Protein AF-A0A6L5YR09-F1 (afdb_monomer_lite)

Sequence (144 aa):
MRKEDLSAGAVIAEAVGMILGIAYMVLQVYYGIRFHVSPVTWIMNVLVAVLVYTGLTILTHYPEKIHALPPEKCSGKVRMYSIRMVRVIKLLFISSLLIPCISDAFGHQMKGGYSLIAIGIMIVAAVYYEYHILHILRSNNQKK

Radius of gyration: 17.99 Å; chains: 1; bounding box: 42×26×52 Å

pLDDT: mean 82.57, std 10.25, range [41.81, 95.38]

Structure (mmCIF, N/CA/C/O backbone):
data_AF-A0A6L5YR09-F1
#
_entry.id   AF-A0A6L5YR09-F1
#
loop_
_atom_site.group_PDB
_atom_site.id
_atom_site.type_symbol
_atom_site.label_atom_id
_atom_site.label_alt_id
_atom_site.label_comp_id
_atom_site.label_asym_id
_atom_site.label_entity_id
_atom_site.label_seq_id
_atom_site.pdbx_PDB_ins_code
_atom_site.Cartn_x
_atom_site.Cartn_y
_atom_site.Cartn_z
_atom_site.occupancy
_atom_site.B_iso_or_equiv
_atom_site.auth_seq_id
_atom_site.auth_comp_id
_atom_site.auth_asym_id
_atom_site.auth_atom_id
_atom_site.pdbx_PDB_model_num
ATOM 1 N N . MET A 1 1 ? 5.499 -5.251 19.886 1.00 47.94 1 MET A N 1
ATOM 2 C CA . MET A 1 1 ? 4.173 -5.895 19.717 1.00 47.94 1 MET A CA 1
ATOM 3 C C . MET A 1 1 ? 3.852 -6.701 20.970 1.00 47.94 1 MET A C 1
ATOM 5 O O . MET A 1 1 ? 4.753 -7.364 21.472 1.00 47.94 1 MET A O 1
ATOM 9 N N . ARG A 1 2 ? 2.625 -6.626 21.511 1.00 41.81 2 ARG A N 1
ATOM 10 C CA . ARG A 1 2 ? 2.210 -7.476 22.645 1.00 41.81 2 ARG A CA 1
ATOM 11 C C . ARG A 1 2 ? 2.070 -8.917 22.148 1.00 41.81 2 ARG A C 1
ATO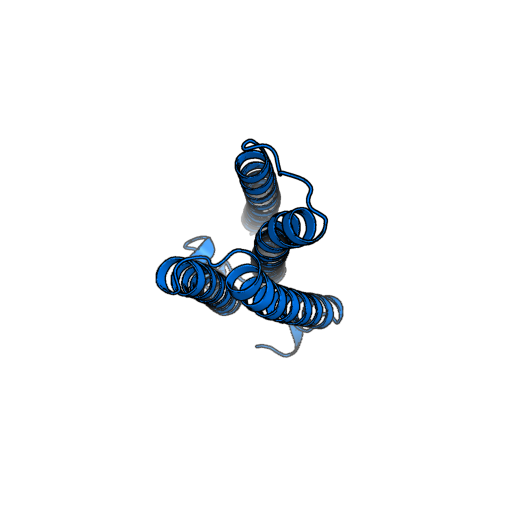M 13 O O . ARG A 1 2 ? 1.614 -9.137 21.030 1.00 41.81 2 ARG A O 1
ATOM 20 N N . LYS A 1 3 ? 2.466 -9.894 22.972 1.00 47.53 3 LYS A N 1
ATOM 21 C CA . LYS A 1 3 ? 2.495 -11.329 22.618 1.00 47.53 3 LYS A CA 1
ATOM 22 C C . LYS A 1 3 ? 1.125 -11.895 22.191 1.00 47.53 3 LYS A C 1
ATOM 24 O O . LYS A 1 3 ? 1.076 -12.927 21.540 1.00 47.53 3 LYS A O 1
ATOM 29 N N . GLU A 1 4 ? 0.037 -11.192 22.500 1.00 51.47 4 GLU A N 1
ATOM 30 C CA . GLU A 1 4 ? -1.353 -11.563 22.196 1.00 51.47 4 GLU A CA 1
ATOM 31 C C . GLU A 1 4 ? -1.786 -11.246 20.746 1.00 51.47 4 GLU A C 1
ATOM 33 O O . GLU A 1 4 ? -2.811 -11.747 20.293 1.00 51.47 4 GLU A O 1
ATOM 38 N N . ASP A 1 5 ? -1.009 -10.451 19.996 1.00 51.41 5 ASP A N 1
ATOM 39 C CA . ASP A 1 5 ? -1.351 -10.023 18.624 1.00 51.41 5 ASP A CA 1
ATOM 40 C C . ASP A 1 5 ? -0.769 -10.939 17.524 1.00 51.41 5 ASP A C 1
ATOM 42 O O . ASP A 1 5 ? -1.040 -10.757 16.332 1.00 51.41 5 ASP A O 1
ATOM 46 N N . LEU A 1 6 ? 0.050 -11.924 17.908 1.00 55.81 6 LEU A N 1
ATOM 47 C CA . LEU A 1 6 ? 0.726 -12.872 17.017 1.00 55.81 6 LEU A CA 1
ATOM 48 C C . LEU A 1 6 ? -0.208 -14.029 16.643 1.00 55.81 6 LEU A C 1
ATOM 50 O O . LEU A 1 6 ? 0.025 -15.191 16.956 1.00 55.81 6 LEU A O 1
ATOM 54 N N . SER A 1 7 ? -1.286 -13.714 15.930 1.00 65.88 7 SER A N 1
ATOM 55 C CA . SER A 1 7 ? -1.980 -14.740 15.151 1.00 65.88 7 SER A CA 1
ATOM 56 C C . SER A 1 7 ? -1.015 -15.244 14.071 1.00 65.88 7 SER A C 1
ATOM 58 O O . SER A 1 7 ? -0.419 -14.426 13.378 1.00 65.88 7 SER A O 1
ATOM 60 N N . ALA A 1 8 ? -0.844 -16.557 13.887 1.00 68.69 8 ALA A N 1
ATOM 61 C CA . ALA A 1 8 ? 0.057 -17.111 12.863 1.00 68.69 8 ALA A CA 1
ATOM 62 C C . ALA A 1 8 ? -0.197 -16.514 11.461 1.00 68.69 8 ALA A C 1
ATOM 64 O O . ALA A 1 8 ? 0.740 -16.206 10.727 1.00 68.69 8 ALA A O 1
ATOM 65 N N . GLY A 1 9 ? -1.462 -16.223 11.134 1.00 71.44 9 GLY A N 1
ATOM 66 C CA . GLY A 1 9 ? -1.834 -15.543 9.890 1.00 71.44 9 GLY A CA 1
ATOM 67 C C . GLY A 1 9 ? -1.260 -14.127 9.750 1.00 71.44 9 GLY A C 1
ATOM 68 O O . GLY A 1 9 ? -1.041 -13.663 8.638 1.00 71.44 9 GLY A O 1
ATOM 69 N N . ALA A 1 10 ? -0.970 -13.443 10.859 1.00 73.19 10 ALA A N 1
ATOM 70 C CA . ALA A 1 10 ? -0.335 -12.132 10.856 1.00 73.19 10 ALA A CA 1
ATOM 71 C C . ALA A 1 10 ? 1.118 -12.192 10.382 1.00 73.19 10 ALA A C 1
ATOM 73 O O . ALA A 1 10 ? 1.530 -11.375 9.562 1.00 73.19 10 ALA A O 1
ATOM 74 N N . VAL A 1 11 ? 1.865 -13.176 10.880 1.00 79.50 11 VAL A N 1
ATOM 75 C CA . VAL A 1 11 ? 3.259 -13.410 10.491 1.00 79.50 11 VAL A CA 1
ATOM 76 C C . VAL A 1 11 ? 3.326 -13.860 9.037 1.00 79.50 11 VAL A C 1
ATOM 78 O O . VAL A 1 11 ? 4.120 -13.324 8.271 1.00 79.50 11 VAL A O 1
ATOM 81 N N . ILE A 1 12 ? 2.442 -14.780 8.636 1.00 83.31 12 ILE A N 1
ATOM 82 C CA . ILE A 1 12 ? 2.367 -15.270 7.254 1.00 83.31 12 ILE A CA 1
ATOM 83 C C . ILE A 1 12 ? 2.081 -14.118 6.289 1.00 83.31 12 ILE A C 1
ATOM 85 O O . ILE A 1 12 ? 2.776 -13.973 5.292 1.00 83.31 12 ILE A O 1
ATOM 89 N N . ALA A 1 13 ? 1.101 -13.266 6.586 1.00 81.75 13 ALA A N 1
ATOM 90 C CA . ALA A 1 13 ? 0.747 -12.166 5.697 1.00 81.75 13 ALA A CA 1
ATOM 91 C C . ALA A 1 13 ? 1.855 -11.095 5.591 1.00 81.75 13 ALA A C 1
ATOM 93 O O . ALA A 1 13 ? 2.065 -10.564 4.503 1.00 81.75 13 ALA A O 1
ATOM 94 N N . GLU A 1 14 ? 2.614 -10.812 6.659 1.00 84.19 14 GLU A N 1
ATOM 95 C CA . GLU A 1 14 ? 3.819 -9.967 6.546 1.00 84.19 14 GLU A CA 1
ATOM 96 C C . GLU A 1 14 ? 4.923 -10.650 5.728 1.00 84.19 14 GLU A C 1
ATOM 98 O O . GLU A 1 14 ? 5.547 -10.001 4.892 1.00 84.19 14 GLU A O 1
ATOM 103 N N . ALA A 1 15 ? 5.147 -11.953 5.922 1.00 87.31 15 ALA A N 1
ATOM 104 C CA . ALA A 1 15 ? 6.138 -12.707 5.157 1.00 87.31 15 ALA A CA 1
ATOM 105 C C . ALA A 1 15 ? 5.803 -12.718 3.658 1.00 87.31 15 ALA A C 1
ATOM 107 O O . ALA A 1 15 ? 6.665 -12.429 2.832 1.00 87.31 15 ALA A O 1
ATOM 108 N N . VAL A 1 16 ? 4.536 -12.961 3.310 1.00 89.38 16 VAL A N 1
ATOM 109 C CA . VAL A 1 16 ? 4.039 -12.860 1.931 1.00 89.38 16 VAL A CA 1
ATOM 110 C C . VAL A 1 16 ? 4.248 -11.444 1.396 1.00 89.38 16 VAL A C 1
ATOM 112 O O . VAL A 1 16 ? 4.784 -11.286 0.304 1.00 89.38 16 VAL A O 1
ATOM 115 N N . GLY A 1 17 ? 3.904 -10.410 2.171 1.00 86.94 17 GLY A N 1
ATOM 116 C CA . GLY A 1 17 ? 4.139 -9.016 1.788 1.00 86.94 17 GLY A CA 1
ATOM 117 C C . GLY A 1 17 ? 5.612 -8.710 1.497 1.00 86.94 17 GLY A C 1
ATOM 118 O O . GLY A 1 17 ? 5.914 -8.062 0.498 1.00 86.94 17 GLY A O 1
ATOM 119 N N . MET A 1 18 ? 6.538 -9.226 2.309 1.00 88.88 18 MET A N 1
ATOM 120 C CA . MET A 1 18 ? 7.978 -9.071 2.075 1.00 88.88 18 MET A CA 1
ATOM 121 C C . MET A 1 18 ? 8.442 -9.788 0.806 1.00 88.88 18 MET A C 1
ATOM 123 O O . MET A 1 18 ? 9.163 -9.194 0.009 1.00 88.88 18 MET A O 1
ATOM 127 N N . ILE A 1 19 ? 8.006 -11.032 0.586 1.00 92.25 19 ILE A N 1
ATOM 128 C CA . ILE A 1 19 ? 8.355 -11.800 -0.620 1.00 92.25 19 ILE A CA 1
ATOM 129 C C . ILE A 1 19 ? 7.862 -11.072 -1.875 1.00 92.25 19 ILE A C 1
ATOM 131 O O . ILE A 1 19 ? 8.620 -10.898 -2.828 1.00 92.25 19 ILE A O 1
ATOM 135 N N . LEU A 1 20 ? 6.618 -10.588 -1.858 1.00 91.19 20 LEU A N 1
ATOM 136 C CA . LEU A 1 20 ? 6.048 -9.809 -2.956 1.00 91.19 20 LEU A CA 1
ATOM 137 C C . LEU A 1 20 ? 6.803 -8.484 -3.168 1.00 91.19 20 LEU A C 1
ATOM 139 O O . LEU A 1 20 ? 7.064 -8.099 -4.305 1.00 91.19 20 LEU A O 1
ATOM 143 N N . GLY A 1 21 ? 7.210 -7.805 -2.092 1.00 88.94 21 GLY A N 1
ATOM 144 C CA . GLY A 1 21 ? 8.021 -6.588 -2.173 1.00 88.94 21 GLY A CA 1
ATOM 145 C C . GLY A 1 21 ? 9.394 -6.825 -2.812 1.00 88.94 21 GLY A C 1
ATOM 146 O O . GLY A 1 21 ? 9.820 -6.048 -3.664 1.00 88.94 21 GLY A O 1
ATOM 147 N N . ILE A 1 22 ? 10.064 -7.928 -2.464 1.00 91.00 22 ILE A N 1
ATOM 148 C CA . ILE A 1 22 ? 11.334 -8.329 -3.090 1.00 91.00 22 ILE A CA 1
ATOM 149 C C . ILE A 1 22 ? 11.121 -8.657 -4.570 1.00 91.00 22 ILE A C 1
ATOM 151 O O . ILE A 1 22 ? 11.883 -8.191 -5.415 1.00 91.00 22 ILE A O 1
ATOM 155 N N . ALA A 1 23 ? 10.066 -9.408 -4.899 1.00 91.31 23 ALA A N 1
ATOM 156 C CA . ALA A 1 23 ? 9.725 -9.711 -6.285 1.00 91.31 23 ALA A CA 1
ATOM 157 C C . ALA A 1 23 ? 9.516 -8.427 -7.105 1.00 91.31 23 ALA A C 1
ATOM 159 O O . ALA A 1 23 ? 10.042 -8.318 -8.210 1.00 91.31 23 ALA A O 1
ATOM 160 N N . TYR A 1 24 ? 8.831 -7.425 -6.542 1.00 90.50 24 TYR A N 1
ATOM 161 C CA . TYR A 1 24 ? 8.637 -6.125 -7.187 1.00 90.50 24 TYR A CA 1
ATOM 162 C C . TYR A 1 24 ? 9.965 -5.409 -7.437 1.00 90.50 24 TYR A C 1
ATOM 164 O O . TYR A 1 24 ? 10.193 -4.921 -8.540 1.00 90.50 24 TYR A O 1
ATOM 172 N N . MET A 1 25 ? 10.868 -5.396 -6.452 1.00 88.12 25 MET A N 1
ATOM 173 C CA . MET A 1 25 ? 12.197 -4.788 -6.589 1.00 88.12 25 MET A CA 1
ATOM 174 C C . MET A 1 25 ? 12.995 -5.415 -7.738 1.00 88.12 25 MET A C 1
ATOM 176 O O . MET A 1 25 ? 13.537 -4.695 -8.575 1.00 88.12 25 MET A O 1
ATOM 180 N N . VAL A 1 26 ? 13.029 -6.749 -7.814 1.00 89.44 26 VAL A N 1
ATOM 181 C CA . VAL A 1 26 ? 13.725 -7.476 -8.890 1.00 89.44 26 VAL A CA 1
ATOM 182 C C . VAL A 1 26 ? 13.114 -7.152 -10.253 1.00 89.44 26 VAL A C 1
ATOM 184 O O . VAL A 1 26 ? 13.839 -6.879 -11.210 1.00 89.44 26 VAL A O 1
ATOM 187 N N . LEU A 1 27 ? 11.784 -7.128 -10.342 1.00 87.56 27 LEU A N 1
ATOM 188 C CA . LEU A 1 27 ? 11.080 -6.861 -11.594 1.00 87.56 27 LEU A CA 1
ATOM 189 C C . LEU A 1 27 ? 11.247 -5.409 -12.059 1.00 87.56 27 LEU A C 1
ATOM 191 O O . LEU A 1 27 ? 11.383 -5.161 -13.252 1.00 87.56 27 LEU A O 1
ATOM 195 N N . GLN A 1 28 ? 11.315 -4.458 -11.126 1.00 84.94 28 GLN A N 1
ATOM 196 C CA . GLN A 1 28 ? 11.629 -3.058 -11.411 1.00 84.94 28 GLN A CA 1
ATOM 197 C C . GLN A 1 28 ? 13.042 -2.895 -11.988 1.00 84.94 28 GLN A C 1
ATOM 199 O O . GLN A 1 28 ? 13.221 -2.154 -12.953 1.00 84.94 28 GLN A O 1
ATOM 204 N N . VAL A 1 29 ? 14.033 -3.619 -11.452 1.00 85.19 29 VAL A N 1
ATOM 205 C CA . VAL A 1 29 ? 15.395 -3.634 -12.018 1.00 85.19 29 VAL A CA 1
ATOM 206 C C . VAL A 1 29 ? 15.390 -4.232 -13.428 1.00 85.19 29 VAL A C 1
ATOM 208 O O . VAL A 1 29 ? 15.960 -3.643 -14.346 1.00 85.19 29 VAL A O 1
ATOM 211 N N . TYR A 1 30 ? 14.702 -5.361 -13.626 1.00 85.94 30 TYR A N 1
ATOM 212 C CA . TYR A 1 30 ? 14.552 -5.981 -14.946 1.00 85.94 30 TYR A CA 1
ATOM 213 C C . TYR A 1 30 ? 13.909 -5.024 -15.960 1.00 85.94 30 TYR A C 1
ATOM 215 O O . TYR A 1 30 ? 14.427 -4.856 -17.063 1.00 85.94 30 TYR A O 1
ATOM 223 N N . TYR A 1 31 ? 12.818 -4.360 -15.574 1.00 80.94 31 TYR A N 1
ATOM 224 C CA . TYR A 1 31 ? 12.103 -3.406 -16.416 1.00 80.94 31 TYR A CA 1
ATOM 225 C C . TYR A 1 31 ? 12.988 -2.213 -16.802 1.00 80.94 31 TYR A C 1
ATOM 227 O O . TYR A 1 31 ? 13.062 -1.854 -17.979 1.00 80.94 31 TYR A O 1
ATOM 235 N N . GLY A 1 32 ? 13.723 -1.654 -15.834 1.00 81.31 32 GLY A N 1
ATOM 236 C CA . GLY A 1 32 ? 14.672 -0.566 -16.070 1.00 81.31 32 GLY A CA 1
ATOM 237 C C . GLY A 1 32 ? 15.722 -0.912 -17.128 1.00 81.31 32 GLY A C 1
ATOM 238 O O . GLY A 1 32 ? 15.960 -0.120 -18.039 1.00 81.31 32 GLY A O 1
ATOM 239 N N . ILE A 1 33 ? 16.290 -2.122 -17.055 1.00 84.00 33 ILE A N 1
ATOM 240 C CA . ILE A 1 33 ? 17.301 -2.603 -18.009 1.00 84.00 33 ILE A CA 1
ATOM 241 C C . ILE A 1 33 ? 16.674 -2.915 -19.377 1.00 84.00 33 ILE A C 1
ATOM 243 O O . ILE A 1 33 ? 17.191 -2.481 -20.403 1.00 84.00 33 ILE A O 1
ATOM 247 N N . ARG A 1 34 ? 15.559 -3.658 -19.415 1.00 82.94 34 ARG A N 1
ATOM 248 C CA . ARG A 1 34 ? 14.963 -4.186 -20.656 1.00 82.94 34 ARG A CA 1
ATOM 249 C C . ARG A 1 34 ? 14.350 -3.111 -21.553 1.00 82.94 34 ARG A C 1
ATOM 251 O O . ARG A 1 34 ? 14.366 -3.276 -22.777 1.00 82.94 34 ARG A O 1
ATOM 258 N N . PHE A 1 35 ? 13.783 -2.067 -20.952 1.00 80.69 35 PHE A N 1
ATOM 259 C CA . PHE A 1 35 ? 13.067 -0.996 -21.649 1.00 80.69 35 PHE A CA 1
ATOM 260 C C . PHE A 1 35 ? 13.827 0.338 -21.651 1.00 80.69 35 PHE A C 1
ATOM 262 O O . PHE A 1 35 ? 13.274 1.339 -22.098 1.00 80.69 35 PHE A O 1
ATOM 269 N N . HIS A 1 36 ? 15.082 0.365 -21.176 1.00 79.50 36 HIS A N 1
ATOM 270 C CA . HIS A 1 36 ? 15.920 1.573 -21.102 1.00 79.50 36 HIS A CA 1
ATOM 271 C C . HIS A 1 36 ? 15.209 2.767 -20.442 1.00 79.50 36 HIS A C 1
ATOM 273 O O . HIS A 1 36 ? 15.316 3.914 -20.879 1.00 79.50 36 HIS A O 1
ATOM 279 N N . VAL A 1 37 ? 14.447 2.487 -19.387 1.00 79.75 37 VAL A N 1
ATOM 280 C CA . VAL A 1 37 ? 13.679 3.502 -18.662 1.00 79.75 37 VAL A CA 1
ATOM 281 C C . VAL A 1 37 ? 14.651 4.421 -17.931 1.00 79.75 37 VAL A C 1
ATOM 283 O O . VAL A 1 37 ? 15.666 3.970 -17.401 1.00 79.75 37 VAL A O 1
ATOM 286 N N . SER A 1 38 ? 14.333 5.718 -17.882 1.00 83.12 38 SER A N 1
ATOM 287 C CA . SER A 1 38 ? 15.148 6.691 -17.153 1.00 83.12 38 SER A CA 1
ATOM 288 C C . SER A 1 38 ? 15.394 6.218 -15.711 1.00 83.12 38 SER A C 1
ATOM 290 O O . SER A 1 38 ? 14.423 5.898 -15.011 1.00 83.12 38 SER A O 1
ATOM 292 N N . PRO A 1 39 ? 16.653 6.223 -15.226 1.00 79.44 39 PRO A N 1
ATOM 293 C CA . PRO A 1 39 ? 16.981 5.824 -13.858 1.00 79.44 39 PRO A CA 1
ATOM 294 C C . PRO A 1 39 ? 16.145 6.563 -12.810 1.00 79.44 39 PRO A C 1
ATOM 296 O O . PRO A 1 39 ? 15.771 5.984 -11.796 1.00 79.44 39 PRO A O 1
ATOM 299 N N . VAL A 1 40 ? 15.785 7.821 -13.082 1.00 84.62 40 VAL A N 1
ATOM 300 C CA . VAL A 1 40 ? 14.963 8.645 -12.187 1.00 84.62 40 VAL A CA 1
ATOM 301 C C . VAL A 1 40 ? 13.565 8.052 -11.998 1.00 84.62 40 VAL A C 1
ATOM 303 O O . VAL A 1 40 ? 13.081 7.984 -10.872 1.00 84.62 40 VAL A O 1
ATOM 306 N N . THR A 1 41 ? 12.918 7.586 -13.069 1.00 82.62 41 THR A N 1
ATOM 307 C CA . THR A 1 41 ? 11.568 6.998 -13.006 1.00 82.62 41 THR A CA 1
ATOM 308 C C . THR A 1 41 ? 11.571 5.707 -12.197 1.00 82.62 41 THR A C 1
ATOM 310 O O . THR A 1 41 ? 10.724 5.513 -11.328 1.00 82.62 41 THR A O 1
ATOM 313 N N . TRP A 1 42 ? 12.559 4.847 -12.442 1.00 79.56 42 TRP A N 1
ATOM 314 C CA . TRP A 1 42 ? 12.734 3.611 -11.687 1.00 79.56 42 TRP A CA 1
ATOM 315 C C . TRP A 1 42 ? 12.990 3.883 -10.193 1.00 79.56 42 TRP A C 1
ATOM 317 O O . TRP A 1 42 ? 12.318 3.303 -9.339 1.00 79.56 42 TRP A O 1
ATOM 327 N N . ILE A 1 43 ? 1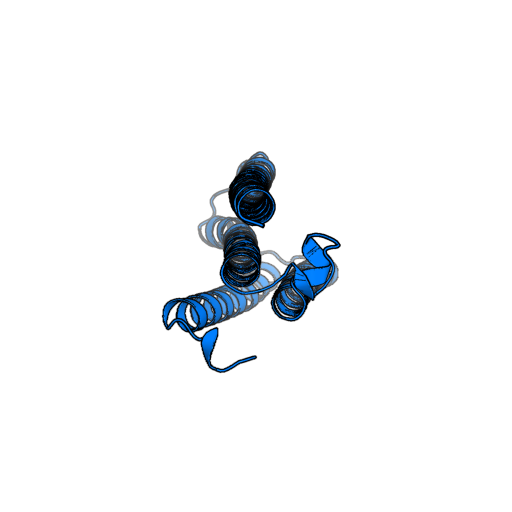3.883 4.825 -9.867 1.00 85.62 43 ILE A N 1
ATOM 328 C CA . ILE A 1 43 ? 14.171 5.229 -8.482 1.00 85.62 43 ILE A CA 1
ATOM 329 C C . ILE A 1 43 ? 12.913 5.766 -7.793 1.00 85.62 43 ILE A C 1
ATOM 331 O O . ILE A 1 43 ? 12.624 5.374 -6.664 1.00 85.62 43 ILE A O 1
ATOM 335 N N . MET A 1 44 ? 12.135 6.620 -8.464 1.00 88.31 44 MET A N 1
ATOM 336 C CA . MET A 1 44 ? 10.896 7.165 -7.904 1.00 88.31 44 MET A CA 1
ATOM 337 C C . MET A 1 44 ? 9.861 6.073 -7.620 1.00 88.31 44 MET A C 1
ATOM 339 O O . MET A 1 44 ? 9.254 6.074 -6.551 1.00 88.31 44 MET A O 1
ATOM 343 N N . ASN A 1 45 ? 9.696 5.105 -8.522 1.00 86.94 45 ASN A N 1
ATOM 344 C CA . ASN A 1 45 ? 8.764 3.992 -8.325 1.00 86.94 45 ASN A CA 1
ATOM 345 C C . ASN A 1 45 ? 9.149 3.120 -7.122 1.00 86.94 45 ASN A C 1
ATOM 347 O O . ASN A 1 45 ? 8.279 2.685 -6.362 1.00 86.94 45 ASN A O 1
ATOM 351 N N . VAL A 1 46 ? 10.448 2.873 -6.928 1.00 87.50 46 VAL A N 1
ATOM 352 C CA . VAL A 1 46 ? 10.963 2.159 -5.753 1.00 87.50 46 VAL A CA 1
ATOM 353 C C . VAL A 1 46 ? 10.780 2.996 -4.486 1.00 87.50 46 VAL A C 1
ATOM 355 O O . VAL A 1 46 ? 10.287 2.480 -3.484 1.00 87.50 46 VAL A O 1
ATOM 358 N N . LEU A 1 47 ? 11.108 4.290 -4.526 1.00 90.69 47 LEU A N 1
ATOM 359 C CA . LEU A 1 47 ? 10.951 5.199 -3.389 1.00 90.69 47 LEU A CA 1
ATOM 360 C C . LEU A 1 47 ? 9.499 5.284 -2.920 1.00 90.69 47 LEU A C 1
ATOM 362 O O . LEU A 1 47 ? 9.243 5.152 -1.725 1.00 90.69 47 LEU A O 1
ATOM 366 N N . VAL A 1 48 ? 8.545 5.453 -3.838 1.00 90.31 48 VAL A N 1
ATOM 367 C CA . VAL A 1 48 ? 7.113 5.487 -3.509 1.00 90.31 48 VAL A CA 1
ATOM 368 C C . VAL A 1 48 ? 6.675 4.163 -2.885 1.00 90.31 48 VAL A C 1
ATOM 370 O O . VAL A 1 48 ? 6.006 4.171 -1.851 1.00 90.31 48 VAL A O 1
ATOM 373 N N . ALA A 1 49 ? 7.089 3.025 -3.451 1.00 90.19 49 ALA A N 1
ATOM 374 C CA . ALA A 1 49 ? 6.755 1.714 -2.902 1.00 90.19 49 ALA A CA 1
ATOM 375 C C . ALA A 1 49 ? 7.289 1.536 -1.470 1.00 90.19 49 ALA A C 1
ATOM 377 O O . ALA A 1 49 ? 6.541 1.130 -0.578 1.00 90.19 49 ALA A O 1
ATOM 378 N N . VAL A 1 50 ? 8.555 1.896 -1.228 1.00 91.06 50 VAL A N 1
ATOM 379 C CA . VAL A 1 50 ? 9.186 1.831 0.099 1.00 91.06 50 VAL A CA 1
ATOM 380 C C . VAL A 1 50 ? 8.500 2.775 1.084 1.00 91.06 50 VAL A C 1
ATOM 382 O O . VAL A 1 50 ? 8.216 2.372 2.214 1.00 91.06 50 VAL A O 1
ATOM 385 N N . LEU A 1 51 ? 8.196 4.007 0.671 1.00 92.62 51 LEU A N 1
ATOM 386 C CA . LEU A 1 51 ? 7.566 5.017 1.519 1.00 92.62 51 LEU A CA 1
ATOM 387 C C . LEU A 1 51 ? 6.166 4.578 1.951 1.00 92.62 51 LEU A C 1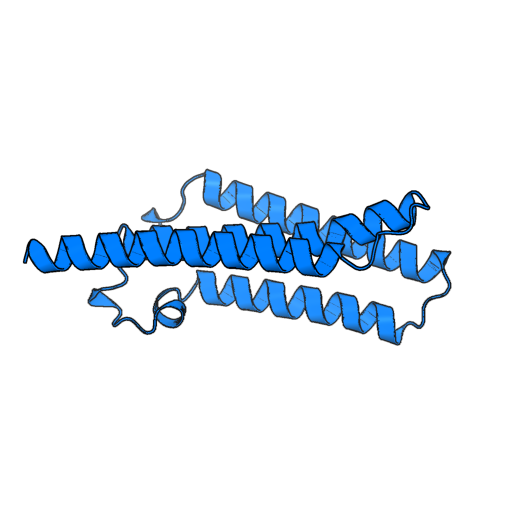
ATOM 389 O O . LEU A 1 51 ? 5.868 4.578 3.146 1.00 92.62 51 LEU A O 1
ATOM 393 N N . VAL A 1 52 ? 5.327 4.138 1.010 1.00 92.38 52 VAL A N 1
ATOM 394 C CA . VAL A 1 52 ? 3.968 3.670 1.319 1.00 92.38 52 VAL A CA 1
ATOM 395 C C . VAL A 1 52 ? 4.015 2.403 2.173 1.00 92.38 52 VAL A C 1
ATOM 397 O O . VAL A 1 52 ? 3.328 2.326 3.192 1.00 92.38 52 VAL A O 1
ATOM 400 N N . TYR A 1 53 ? 4.868 1.431 1.835 1.00 90.31 53 TYR A N 1
ATOM 401 C CA . TYR A 1 53 ? 4.995 0.197 2.616 1.00 90.31 53 TYR A CA 1
ATOM 402 C C . TYR A 1 53 ? 5.459 0.462 4.055 1.00 90.31 53 TYR A C 1
ATOM 404 O O . TYR A 1 53 ? 4.917 -0.108 5.010 1.00 90.31 53 TYR A O 1
ATOM 412 N N . THR A 1 54 ? 6.436 1.354 4.229 1.00 89.94 54 THR A N 1
ATOM 413 C CA . THR A 1 54 ? 6.943 1.749 5.548 1.00 89.94 54 THR A CA 1
ATOM 414 C C . THR A 1 54 ? 5.880 2.520 6.326 1.00 89.94 54 THR A C 1
ATOM 416 O O . THR A 1 54 ? 5.628 2.194 7.484 1.00 89.94 54 THR A O 1
ATOM 419 N N . GLY A 1 55 ? 5.172 3.457 5.687 1.00 91.44 55 GLY A N 1
ATOM 420 C CA . GLY A 1 55 ? 4.059 4.190 6.296 1.00 91.44 55 GLY A CA 1
ATOM 421 C C . GLY A 1 55 ? 2.950 3.264 6.807 1.00 91.44 55 GLY A C 1
ATOM 422 O O . GLY A 1 55 ? 2.546 3.358 7.965 1.00 91.44 55 GLY A O 1
ATOM 423 N N . LEU A 1 56 ? 2.528 2.286 5.999 1.00 90.56 56 LEU A N 1
ATOM 424 C CA . LEU A 1 56 ? 1.556 1.264 6.411 1.00 90.56 56 LEU A CA 1
ATOM 425 C C . LEU A 1 56 ? 2.100 0.359 7.534 1.00 90.56 56 LEU A C 1
ATOM 427 O O . LEU A 1 56 ? 1.361 -0.052 8.432 1.00 90.56 56 LEU A O 1
ATOM 431 N N . THR A 1 57 ? 3.405 0.075 7.544 1.00 88.38 57 THR A N 1
ATOM 432 C CA . THR A 1 57 ? 4.047 -0.669 8.642 1.00 88.38 57 THR A CA 1
ATOM 433 C C . THR A 1 57 ? 4.001 0.120 9.951 1.00 88.38 57 THR A C 1
ATOM 435 O O . THR A 1 57 ? 3.684 -0.448 10.996 1.00 88.38 57 THR A O 1
ATOM 438 N N . ILE A 1 58 ? 4.256 1.429 9.911 1.00 87.94 58 ILE A N 1
ATOM 439 C CA . ILE A 1 58 ? 4.175 2.310 11.084 1.00 87.94 58 ILE A CA 1
ATOM 440 C C . ILE A 1 58 ? 2.726 2.410 11.582 1.00 87.94 58 ILE A C 1
ATOM 442 O O . ILE A 1 58 ? 2.487 2.283 12.781 1.00 87.94 58 ILE A O 1
ATOM 446 N N . LEU A 1 59 ? 1.742 2.536 10.684 1.00 87.88 59 LEU A N 1
ATOM 447 C CA . LEU A 1 59 ? 0.317 2.542 11.053 1.00 87.88 59 LEU A CA 1
ATOM 448 C C . LEU A 1 59 ? -0.125 1.237 11.729 1.00 87.88 59 LEU A C 1
ATOM 450 O O . LEU A 1 59 ? -0.957 1.258 12.631 1.00 87.88 59 LEU A O 1
ATOM 454 N N . THR A 1 60 ? 0.476 0.105 11.356 1.00 85.25 60 THR A N 1
ATOM 455 C CA . THR A 1 60 ? 0.260 -1.175 12.054 1.00 85.25 60 THR A CA 1
ATOM 456 C C . THR A 1 60 ? 0.763 -1.143 13.506 1.00 85.25 60 THR A C 1
ATOM 458 O O . THR A 1 60 ? 0.207 -1.828 14.366 1.00 85.25 60 THR A O 1
ATOM 461 N N . HIS A 1 61 ? 1.806 -0.358 13.798 1.00 83.38 61 HIS A N 1
ATOM 462 C CA . HIS A 1 61 ? 2.348 -0.211 15.152 1.00 83.38 61 HIS A CA 1
ATOM 463 C C . HIS A 1 61 ? 1.526 0.749 16.019 1.00 83.38 61 HIS A C 1
ATOM 465 O O . HIS A 1 61 ? 1.415 0.502 17.219 1.00 83.38 61 HIS A O 1
ATOM 471 N N . TYR A 1 62 ? 0.921 1.774 15.410 1.00 82.62 62 TYR A N 1
ATOM 472 C CA . TYR A 1 62 ? 0.121 2.803 16.086 1.00 82.62 62 TYR A CA 1
ATOM 473 C C . TYR A 1 62 ? -1.313 2.888 15.519 1.00 82.62 62 TYR A C 1
ATOM 475 O O . TYR A 1 62 ? -1.692 3.913 14.938 1.00 82.62 62 TYR A O 1
ATOM 483 N N . PRO A 1 63 ? -2.135 1.827 15.656 1.00 80.38 63 PRO A N 1
ATOM 484 C CA . PRO A 1 63 ? -3.482 1.781 15.086 1.00 80.38 63 PRO A CA 1
ATOM 485 C C . PRO A 1 63 ? -4.436 2.841 15.660 1.00 80.38 63 PRO A C 1
ATOM 487 O O . PRO A 1 63 ? -5.421 3.198 15.019 1.00 80.38 63 PRO A O 1
ATOM 490 N N . GLU A 1 64 ? -4.143 3.398 16.837 1.00 80.38 64 GLU A N 1
ATOM 491 C CA . GLU A 1 64 ? -4.859 4.531 17.432 1.00 80.38 64 GLU A CA 1
ATOM 492 C C . GLU A 1 64 ? -4.854 5.782 16.542 1.00 80.38 64 GLU A C 1
ATOM 494 O O . GLU A 1 64 ? -5.820 6.547 16.544 1.00 80.38 64 GLU A O 1
ATOM 499 N N . LYS A 1 65 ? -3.805 5.967 15.729 1.00 81.44 65 LYS A N 1
ATOM 500 C CA . LYS A 1 65 ? -3.686 7.104 14.811 1.00 81.44 65 LYS A CA 1
ATOM 501 C C . LYS A 1 65 ? -4.589 6.973 13.587 1.00 81.44 65 LYS A C 1
ATOM 503 O O . LYS A 1 65 ? -4.924 7.993 13.000 1.00 81.44 65 LYS A O 1
ATOM 508 N N . ILE A 1 66 ? -5.011 5.757 13.230 1.00 77.69 66 ILE A N 1
ATOM 509 C CA . ILE A 1 66 ? -5.857 5.503 12.052 1.00 77.69 66 ILE A CA 1
ATOM 510 C C . ILE A 1 66 ? -7.251 6.095 12.260 1.00 77.69 66 ILE A C 1
ATOM 512 O O . ILE A 1 66 ? -7.804 6.724 11.367 1.00 77.69 66 ILE A O 1
ATOM 516 N N . HIS A 1 67 ? -7.808 5.906 13.455 1.00 75.25 67 HIS A N 1
ATOM 517 C CA . HIS A 1 67 ? -9.191 6.279 13.753 1.00 75.25 67 HIS A CA 1
ATOM 518 C C . HIS A 1 67 ? -9.301 7.516 14.654 1.00 75.25 67 HIS A C 1
ATOM 520 O O . HIS A 1 67 ? -10.401 7.843 15.093 1.00 75.25 67 HIS A O 1
ATOM 526 N N . ALA A 1 68 ? -8.173 8.166 14.976 1.00 78.56 68 ALA A N 1
ATOM 527 C CA . ALA A 1 68 ? -8.090 9.258 15.950 1.00 78.56 68 ALA A CA 1
ATOM 528 C C . ALA A 1 68 ? -8.821 8.941 17.274 1.00 78.56 68 ALA A C 1
ATOM 530 O O . ALA A 1 68 ? -9.449 9.804 17.888 1.00 78.56 68 ALA A O 1
ATOM 531 N N . LEU A 1 69 ? -8.767 7.676 17.706 1.00 77.00 69 LEU A N 1
ATOM 532 C CA . LEU A 1 69 ? -9.443 7.213 18.915 1.00 77.00 69 LEU A CA 1
ATOM 533 C C . LEU A 1 69 ? -8.519 7.362 20.127 1.00 77.00 69 LEU A C 1
ATOM 535 O O . LEU A 1 69 ? -7.316 7.112 20.011 1.00 77.00 69 LEU A O 1
ATOM 539 N N . PRO A 1 70 ? -9.064 7.683 21.316 1.00 72.75 70 PRO A N 1
ATOM 540 C CA . PRO A 1 70 ? -8.290 7.588 22.543 1.00 72.75 70 PRO A CA 1
ATOM 541 C C . PRO A 1 70 ? -7.824 6.133 22.747 1.00 72.75 70 PRO A C 1
ATOM 543 O O . PRO A 1 70 ? -8.578 5.196 22.443 1.00 72.75 70 PRO A O 1
ATOM 546 N N . PRO A 1 71 ? -6.605 5.915 23.275 1.00 69.50 71 PRO A N 1
ATOM 547 C CA . PRO A 1 71 ? -5.999 4.585 23.396 1.00 69.50 71 PRO A CA 1
ATOM 548 C C . PRO A 1 71 ? -6.852 3.603 24.216 1.00 69.50 71 PRO A C 1
ATOM 550 O O . PRO A 1 71 ? -6.813 2.400 23.976 1.00 69.50 71 PRO A O 1
ATOM 553 N N . GLU A 1 72 ? -7.700 4.108 25.114 1.00 71.12 72 GLU A N 1
ATOM 554 C CA . GLU A 1 72 ? -8.645 3.319 25.913 1.00 71.12 72 GLU A CA 1
ATOM 555 C C . GLU A 1 72 ? -9.686 2.583 25.049 1.00 71.12 72 GLU A C 1
ATOM 557 O O . GLU A 1 72 ? -10.031 1.431 25.325 1.00 71.12 72 GLU A O 1
ATOM 562 N N . LYS A 1 73 ? -10.161 3.221 23.968 1.00 71.81 73 LYS A N 1
ATOM 563 C CA . LYS A 1 73 ? -11.142 2.636 23.036 1.00 71.81 73 LYS A CA 1
ATOM 564 C C . LYS A 1 73 ? -10.488 1.801 21.930 1.00 71.81 73 LYS A C 1
ATOM 566 O O . LYS A 1 73 ? -11.162 0.970 21.323 1.00 71.81 73 LYS A O 1
ATOM 571 N N . CYS A 1 74 ? -9.187 1.977 21.688 1.00 73.19 74 CYS A N 1
ATOM 572 C CA . CYS A 1 74 ? -8.416 1.214 20.703 1.00 73.19 74 CYS A CA 1
ATOM 573 C C . CYS A 1 74 ? -7.812 -0.062 21.321 1.00 73.19 74 CYS A C 1
ATOM 575 O O . CYS A 1 74 ? -6.604 -0.295 21.290 1.00 73.19 74 CYS A O 1
ATOM 577 N N . SER A 1 75 ? -8.660 -0.906 21.915 1.00 73.50 75 SER A N 1
ATOM 578 C CA . SER A 1 75 ? -8.235 -2.125 22.612 1.00 73.50 75 SER 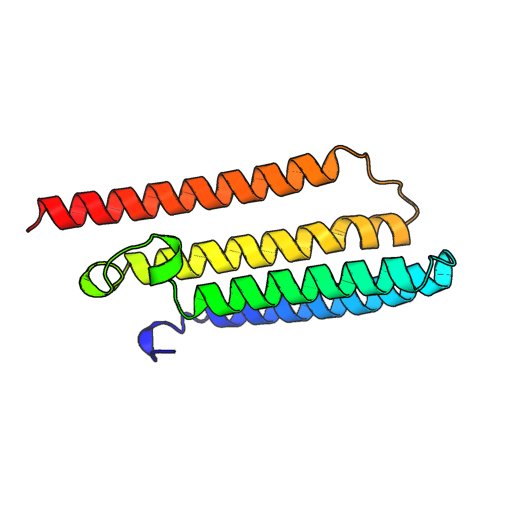A CA 1
ATOM 579 C C . SER A 1 75 ? -9.030 -3.364 22.176 1.00 73.50 75 SER A C 1
ATOM 581 O O . SER A 1 75 ? -10.103 -3.280 21.568 1.00 73.50 75 SER A O 1
ATOM 583 N N . GLY A 1 76 ? -8.457 -4.548 22.412 1.00 81.94 76 GLY A N 1
ATOM 584 C CA . GLY A 1 76 ? -9.071 -5.836 22.081 1.00 81.94 76 GLY A CA 1
ATOM 585 C C . GLY A 1 76 ? -9.407 -5.993 20.592 1.00 81.94 76 GLY A C 1
ATOM 586 O O . GLY A 1 76 ? -8.546 -5.846 19.722 1.00 81.94 76 GLY A O 1
ATOM 587 N N . LYS A 1 77 ? -10.680 -6.292 20.296 1.00 81.62 77 LYS A N 1
ATOM 588 C CA . LYS A 1 77 ? -11.158 -6.561 18.928 1.00 81.62 77 LYS A CA 1
ATOM 589 C C . LYS A 1 77 ? -10.955 -5.371 17.985 1.00 81.62 77 LYS A C 1
ATOM 591 O O . LYS A 1 77 ? -10.609 -5.595 16.832 1.00 81.62 77 LYS A O 1
ATOM 596 N N . VAL A 1 78 ? -11.119 -4.132 18.458 1.00 83.12 78 VAL A N 1
ATOM 597 C CA . VAL A 1 78 ? -10.956 -2.919 17.629 1.00 83.12 78 VAL A CA 1
ATOM 598 C C . VAL A 1 78 ? -9.536 -2.846 17.074 1.00 83.12 78 VAL A C 1
ATOM 600 O O . VAL A 1 78 ? -9.350 -2.824 15.862 1.00 83.12 78 VAL A O 1
ATOM 603 N N . ARG A 1 79 ? -8.534 -2.951 17.954 1.00 83.56 79 ARG A N 1
ATOM 604 C CA . ARG A 1 79 ? -7.117 -2.936 17.575 1.00 83.56 79 ARG A CA 1
ATOM 605 C C . ARG A 1 79 ? -6.756 -4.068 16.610 1.00 83.56 79 ARG A C 1
ATOM 607 O O . ARG A 1 79 ? -6.054 -3.844 15.628 1.00 83.56 79 ARG A O 1
ATOM 614 N N . MET A 1 80 ? -7.276 -5.270 16.855 1.00 82.88 80 MET A N 1
ATOM 615 C CA . MET A 1 80 ? -7.070 -6.431 15.986 1.00 82.88 80 MET A CA 1
ATOM 616 C C . MET A 1 80 ? -7.640 -6.216 14.575 1.00 82.88 80 MET A C 1
ATOM 618 O O . MET A 1 80 ? -6.984 -6.574 13.596 1.00 82.88 80 MET A O 1
ATOM 622 N N . TYR A 1 81 ? -8.832 -5.623 14.450 1.00 84.50 81 TYR A N 1
ATOM 623 C CA . TYR A 1 81 ? -9.428 -5.309 13.149 1.00 84.50 81 TYR A CA 1
ATOM 624 C C . TYR A 1 81 ? -8.716 -4.152 12.439 1.00 84.50 81 TYR A C 1
ATOM 626 O O . TYR A 1 81 ? -8.478 -4.273 11.241 1.00 84.50 81 TYR A O 1
ATOM 634 N N . SER A 1 82 ? -8.290 -3.101 13.148 1.00 86.94 82 SER A N 1
ATOM 635 C CA . SER A 1 82 ? -7.497 -2.010 12.555 1.00 86.94 82 SER A CA 1
ATOM 636 C C . SER A 1 82 ? -6.162 -2.514 11.996 1.00 86.94 82 SER A C 1
ATOM 638 O O . SER A 1 82 ? -5.807 -2.216 10.859 1.00 86.94 82 SER A O 1
ATOM 640 N N . ILE A 1 83 ? -5.448 -3.362 12.746 1.00 87.38 83 ILE A N 1
ATOM 641 C CA . ILE A 1 83 ? -4.202 -3.998 12.283 1.00 87.38 83 ILE A CA 1
ATOM 642 C C . ILE A 1 83 ? -4.456 -4.881 11.052 1.00 87.38 83 ILE A C 1
ATOM 644 O O . ILE A 1 83 ? -3.685 -4.853 10.091 1.00 87.38 83 ILE A O 1
ATOM 648 N N . ARG A 1 84 ? -5.544 -5.662 11.055 1.00 87.06 84 ARG A N 1
ATOM 649 C CA . ARG A 1 84 ? -5.929 -6.495 9.904 1.00 87.06 84 ARG A CA 1
ATOM 650 C C . ARG A 1 84 ? -6.247 -5.653 8.671 1.00 87.06 84 ARG A C 1
ATOM 652 O O . ARG A 1 84 ? -5.781 -6.007 7.594 1.00 87.06 84 ARG A O 1
ATOM 659 N N . MET A 1 85 ? -6.972 -4.548 8.834 1.00 89.62 85 MET A N 1
ATOM 660 C CA . MET A 1 85 ? -7.294 -3.614 7.754 1.00 89.62 85 MET A CA 1
ATOM 661 C C . MET A 1 85 ? -6.028 -3.094 7.074 1.00 89.62 85 MET A C 1
ATOM 663 O O . MET A 1 85 ? -5.872 -3.250 5.865 1.00 89.62 85 MET A O 1
ATOM 667 N N . VAL A 1 86 ? -5.091 -2.542 7.853 1.00 90.56 86 VAL A N 1
ATOM 668 C CA . VAL A 1 86 ? -3.834 -1.997 7.317 1.00 90.56 86 VAL A CA 1
ATOM 669 C C . VAL A 1 86 ? -3.032 -3.071 6.593 1.00 90.56 86 VAL A C 1
ATOM 671 O O . VAL A 1 86 ? -2.489 -2.811 5.522 1.00 90.56 86 VAL A O 1
ATOM 674 N N . ARG A 1 87 ? -2.995 -4.299 7.122 1.00 88.75 87 ARG A N 1
ATOM 675 C CA . ARG A 1 87 ? -2.282 -5.399 6.468 1.00 88.75 87 ARG A CA 1
ATOM 676 C C . ARG A 1 87 ? -2.917 -5.814 5.141 1.00 88.75 87 ARG A C 1
ATOM 678 O O . ARG A 1 87 ? -2.191 -6.064 4.185 1.00 88.75 87 ARG A O 1
ATOM 685 N N . VAL A 1 88 ? -4.247 -5.866 5.065 1.00 90.12 88 VAL A N 1
ATOM 686 C CA . VAL A 1 88 ? -4.954 -6.142 3.804 1.00 90.12 88 VAL A CA 1
ATOM 687 C C . VAL A 1 88 ? -4.653 -5.050 2.782 1.00 90.12 88 VAL A C 1
ATOM 689 O O . VAL A 1 88 ? -4.269 -5.367 1.662 1.00 90.12 88 VAL A O 1
ATOM 692 N N . ILE A 1 89 ? -4.728 -3.778 3.179 1.00 92.19 89 ILE A N 1
ATOM 693 C CA . ILE A 1 89 ? -4.390 -2.646 2.304 1.00 92.19 89 ILE A CA 1
ATOM 694 C C . ILE A 1 89 ? -2.933 -2.732 1.837 1.00 92.19 89 ILE A C 1
ATOM 696 O O . ILE A 1 89 ? -2.662 -2.556 0.656 1.00 92.19 89 ILE A O 1
ATOM 700 N N . LYS A 1 90 ? -1.995 -3.068 2.727 1.00 91.50 90 LYS A N 1
ATOM 701 C CA . LYS A 1 90 ? -0.574 -3.251 2.395 1.00 91.50 90 LYS A CA 1
ATOM 702 C C . LYS A 1 90 ? -0.355 -4.352 1.353 1.00 91.50 90 LYS A C 1
ATOM 704 O O . LYS A 1 90 ? 0.425 -4.164 0.421 1.00 91.50 90 LYS A O 1
ATOM 709 N N . LEU A 1 91 ? -1.047 -5.483 1.495 1.00 90.69 91 LEU A N 1
ATOM 710 C CA . LEU A 1 91 ? -0.983 -6.580 0.528 1.00 90.69 91 LEU A CA 1
ATOM 711 C C . LEU A 1 91 ? -1.596 -6.192 -0.819 1.00 90.69 91 LEU A C 1
ATOM 713 O O . LEU A 1 91 ? -0.980 -6.453 -1.848 1.00 90.69 91 LEU A O 1
ATOM 717 N N . LEU A 1 92 ? -2.765 -5.544 -0.808 1.00 92.56 92 LEU A N 1
ATOM 718 C CA . LEU A 1 92 ? -3.418 -5.028 -2.015 1.00 92.56 92 LEU A CA 1
ATOM 719 C C . LEU A 1 92 ? -2.549 -3.986 -2.725 1.00 92.56 92 LEU A C 1
ATOM 721 O O . LEU A 1 92 ? -2.463 -3.984 -3.948 1.00 92.56 92 LEU A O 1
ATOM 725 N N . PHE A 1 93 ? -1.864 -3.134 -1.967 1.00 93.38 93 PHE A N 1
ATOM 726 C CA . PHE A 1 93 ? -0.953 -2.141 -2.512 1.00 93.38 93 PHE A CA 1
ATOM 727 C C . PHE A 1 93 ? 0.217 -2.803 -3.249 1.00 93.38 93 PHE A C 1
ATOM 729 O O . PHE A 1 93 ? 0.419 -2.530 -4.430 1.00 93.38 93 PHE A O 1
ATOM 736 N N . ILE A 1 94 ? 0.950 -3.725 -2.614 1.00 91.19 94 ILE A N 1
ATOM 737 C CA . ILE A 1 94 ? 2.081 -4.389 -3.283 1.00 91.19 94 ILE A CA 1
ATOM 738 C C . ILE A 1 94 ? 1.612 -5.229 -4.472 1.00 91.19 94 ILE A C 1
ATOM 740 O O . ILE A 1 94 ? 2.238 -5.183 -5.530 1.00 91.19 94 ILE A O 1
ATOM 744 N N . SER A 1 95 ? 0.520 -5.986 -4.330 1.00 89.94 95 SER A N 1
ATOM 745 C CA . SER A 1 95 ? -0.003 -6.775 -5.448 1.00 89.94 95 SER A CA 1
ATOM 746 C C . SER A 1 95 ? -0.417 -5.874 -6.611 1.00 89.94 95 SER A C 1
ATOM 748 O O . SER A 1 95 ? -0.139 -6.201 -7.765 1.00 89.94 95 SER A O 1
ATOM 750 N N . SER A 1 96 ? -0.979 -4.695 -6.315 1.00 90.50 96 SER A N 1
ATOM 751 C CA . SER A 1 96 ? -1.333 -3.715 -7.336 1.00 90.50 96 SER A CA 1
ATOM 752 C C . SER A 1 96 ? -0.127 -3.175 -8.097 1.00 90.50 96 SER A C 1
ATOM 754 O O . SER A 1 96 ? -0.239 -2.960 -9.298 1.00 90.50 96 SER A O 1
ATOM 756 N N . LEU A 1 97 ? 1.025 -3.025 -7.438 1.00 88.94 97 LEU A N 1
ATOM 757 C CA . LEU A 1 97 ? 2.275 -2.622 -8.082 1.00 88.94 97 LEU A CA 1
ATOM 758 C C . LEU A 1 97 ? 2.913 -3.758 -8.891 1.00 88.94 97 LEU A C 1
ATOM 760 O O . LEU A 1 97 ? 3.514 -3.509 -9.932 1.00 88.94 97 LEU A O 1
ATOM 764 N N . LEU A 1 98 ? 2.780 -5.004 -8.431 1.00 88.88 98 LEU A N 1
ATOM 765 C CA . LEU A 1 98 ? 3.366 -6.171 -9.090 1.00 88.88 98 LEU A CA 1
ATOM 766 C C . LEU A 1 98 ? 2.691 -6.525 -10.412 1.00 88.88 98 LEU A C 1
ATOM 768 O O . LEU A 1 98 ? 3.377 -6.864 -11.371 1.00 88.88 98 LEU A O 1
ATOM 772 N N . ILE A 1 99 ? 1.360 -6.483 -10.463 1.00 87.00 99 ILE A N 1
ATOM 773 C CA . ILE A 1 99 ? 0.588 -6.956 -11.621 1.00 87.00 99 ILE A CA 1
ATOM 774 C C . ILE A 1 99 ? 0.970 -6.226 -12.925 1.00 87.00 99 ILE A C 1
ATOM 776 O O . ILE A 1 99 ? 1.211 -6.921 -13.913 1.00 87.00 99 ILE A O 1
ATOM 780 N N . PRO A 1 100 ? 1.100 -4.882 -12.964 1.00 84.56 100 PRO A N 1
ATOM 781 C CA . PRO A 1 100 ? 1.602 -4.176 -14.141 1.00 84.56 100 PRO A CA 1
ATOM 782 C C . PRO A 1 100 ? 3.008 -4.623 -14.533 1.00 84.56 100 PRO A C 1
ATOM 784 O O . PRO A 1 100 ? 3.231 -4.969 -15.686 1.00 84.56 100 PRO A O 1
ATOM 787 N N . CYS A 1 101 ? 3.929 -4.722 -13.570 1.00 82.25 101 CYS A N 1
ATOM 788 C CA . CYS A 1 101 ? 5.306 -5.130 -13.844 1.00 82.25 101 CYS A CA 1
ATOM 789 C C . CYS A 1 101 ? 5.399 -6.556 -14.410 1.00 82.25 101 CYS A C 1
ATOM 791 O O . CYS A 1 101 ? 6.216 -6.822 -15.289 1.00 82.25 101 CYS A O 1
ATOM 793 N N . ILE A 1 102 ? 4.557 -7.474 -13.925 1.00 84.56 102 ILE A N 1
ATOM 794 C CA . ILE A 1 102 ? 4.462 -8.840 -14.452 1.00 84.56 102 ILE A CA 1
ATOM 795 C C . ILE A 1 102 ? 3.877 -8.812 -15.865 1.00 84.56 102 ILE A C 1
ATOM 797 O O . ILE A 1 102 ? 4.430 -9.434 -16.767 1.00 84.56 102 ILE A O 1
ATOM 801 N N . SER A 1 103 ? 2.794 -8.067 -16.081 1.00 83.25 103 SER A N 1
ATOM 802 C CA . SER A 1 103 ? 2.166 -7.941 -17.399 1.00 83.25 103 SER A CA 1
ATOM 803 C C . SER A 1 103 ? 3.117 -7.381 -18.451 1.00 83.25 103 SER A C 1
ATOM 805 O O . SER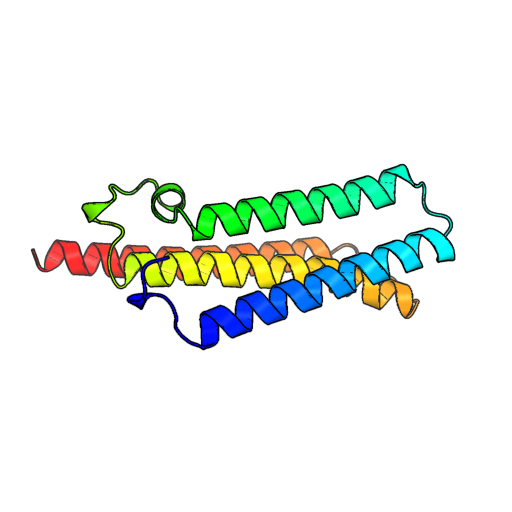 A 1 103 ? 3.190 -7.916 -19.558 1.00 83.25 103 SER A O 1
ATOM 807 N N . ASP A 1 104 ? 3.890 -6.361 -18.084 1.00 78.25 104 ASP A N 1
ATOM 808 C CA . ASP A 1 104 ? 4.900 -5.762 -18.950 1.00 78.25 104 ASP A CA 1
ATOM 809 C C . ASP A 1 104 ? 6.030 -6.755 -19.258 1.00 78.25 104 ASP A C 1
ATOM 811 O O . ASP A 1 104 ? 6.478 -6.839 -20.402 1.00 78.25 104 ASP A O 1
ATOM 815 N N . ALA A 1 105 ? 6.446 -7.579 -18.286 1.00 76.56 105 ALA A N 1
ATOM 816 C CA . ALA A 1 105 ? 7.417 -8.652 -18.517 1.00 76.56 105 ALA A CA 1
ATOM 817 C C . ALA A 1 105 ? 6.898 -9.724 -19.499 1.00 76.56 105 ALA A C 1
ATOM 819 O O . ALA A 1 105 ? 7.681 -10.283 -20.266 1.00 76.56 105 ALA A O 1
ATOM 820 N N . PHE A 1 106 ? 5.584 -9.972 -19.525 1.00 79.88 106 PHE A N 1
ATOM 821 C CA . PHE A 1 106 ? 4.917 -10.846 -20.499 1.00 79.88 106 PHE A CA 1
ATOM 822 C C . PHE A 1 106 ? 4.521 -10.135 -21.809 1.00 79.88 106 PHE A C 1
ATOM 824 O O . PHE A 1 106 ? 3.863 -10.745 -22.653 1.00 79.88 106 PHE A O 1
ATOM 831 N N . GLY A 1 107 ? 4.879 -8.859 -21.995 1.00 73.06 107 GLY A N 1
ATOM 832 C CA . GLY A 1 107 ? 4.588 -8.091 -23.211 1.00 73.06 107 GLY A CA 1
ATOM 833 C C . GLY A 1 107 ? 3.114 -7.712 -23.404 1.00 73.06 107 GLY A C 1
ATOM 834 O O . GLY A 1 107 ? 2.725 -7.314 -24.501 1.00 73.06 107 GLY A O 1
ATOM 835 N N . HIS A 1 108 ? 2.285 -7.826 -22.364 1.00 76.12 108 HIS A N 1
ATOM 836 C CA . HIS A 1 108 ? 0.883 -7.421 -22.404 1.00 76.12 108 HIS A CA 1
ATOM 837 C C . HIS A 1 108 ? 0.741 -5.990 -21.881 1.00 76.12 108 HIS A C 1
ATOM 839 O O . HIS A 1 108 ? 0.971 -5.735 -20.700 1.00 76.12 108 HIS A O 1
ATOM 845 N N . GLN A 1 109 ? 0.307 -5.063 -22.739 1.00 66.62 109 GLN A N 1
ATOM 846 C CA . GLN A 1 109 ? 0.001 -3.695 -22.315 1.00 66.62 109 GLN A CA 1
ATOM 847 C C . GLN A 1 109 ? -1.233 -3.678 -21.406 1.00 66.62 109 GLN A C 1
ATOM 849 O O . GLN A 1 109 ? -2.352 -3.985 -21.831 1.00 66.62 109 GLN A O 1
ATOM 854 N N . MET A 1 110 ? -1.037 -3.293 -20.145 1.00 67.38 110 MET A N 1
ATOM 855 C CA . MET A 1 110 ? -2.136 -3.105 -19.201 1.00 67.38 110 MET A CA 1
ATOM 856 C C . MET A 1 110 ? -2.968 -1.873 -19.566 1.00 67.38 110 MET A C 1
ATOM 858 O O . MET A 1 110 ? -2.450 -0.784 -19.810 1.00 67.38 110 MET A O 1
ATOM 862 N N . LYS A 1 111 ? -4.295 -2.036 -19.575 1.00 66.31 111 LYS A N 1
ATOM 863 C CA . LYS A 1 111 ? -5.242 -0.942 -19.835 1.00 66.31 111 LYS A CA 1
ATOM 864 C C . LYS A 1 111 ? -5.163 0.102 -18.714 1.00 66.31 111 LYS A C 1
ATOM 866 O O . LYS A 1 111 ? -5.160 -0.255 -17.537 1.00 66.31 111 LYS A O 1
ATOM 871 N N . GLY A 1 112 ? -5.226 1.389 -19.069 1.00 67.19 112 GLY A N 1
ATOM 872 C CA . GLY A 1 112 ? -5.130 2.515 -18.121 1.00 67.19 112 GLY A CA 1
ATOM 873 C C . GLY A 1 112 ? -6.150 2.513 -16.966 1.00 67.19 112 GLY A C 1
ATOM 874 O O . GLY A 1 112 ? -5.939 3.185 -15.96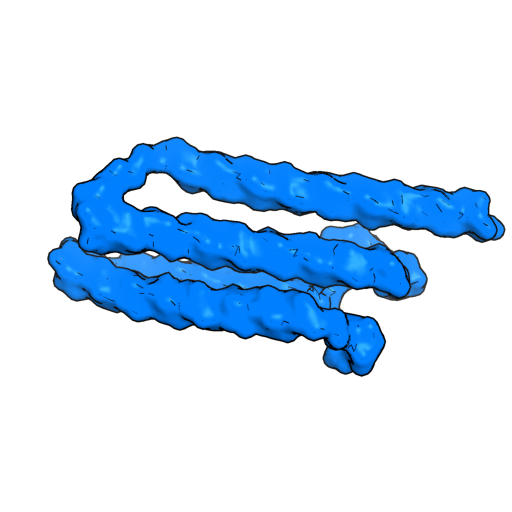2 1.00 67.19 112 GLY A O 1
ATOM 875 N N . GLY A 1 113 ? -7.222 1.718 -17.052 1.00 78.31 113 GLY A N 1
ATOM 876 C CA . GLY A 1 113 ? -8.207 1.547 -15.977 1.00 78.31 113 GLY A CA 1
ATOM 877 C C . GLY A 1 113 ? -7.753 0.671 -14.801 1.00 78.31 113 GLY A C 1
ATOM 878 O O . GLY A 1 113 ? -8.416 0.669 -13.767 1.00 78.31 113 GLY A O 1
ATOM 879 N N . TYR A 1 114 ? -6.637 -0.057 -14.916 1.00 83.94 114 TYR A N 1
ATOM 880 C CA . TYR A 1 114 ? -6.176 -0.968 -13.862 1.00 83.94 114 TYR A CA 1
ATOM 881 C C . TYR A 1 114 ? -5.907 -0.250 -12.530 1.00 83.94 114 TYR A C 1
ATOM 883 O O . TYR A 1 114 ? -6.337 -0.713 -11.475 1.00 83.94 114 TYR A O 1
ATOM 891 N N . SER A 1 115 ? -5.259 0.918 -12.581 1.00 82.69 115 SER A N 1
ATOM 892 C CA . SER A 1 115 ? -4.968 1.715 -11.382 1.00 82.69 115 SER A CA 1
ATOM 893 C C . SER A 1 115 ? -6.251 2.144 -10.659 1.00 82.69 115 SER A C 1
ATOM 895 O O . SER A 1 115 ? -6.345 2.048 -9.437 1.00 82.69 115 SER A O 1
ATOM 897 N N . LEU A 1 116 ? -7.291 2.515 -11.418 1.00 87.75 116 LEU A N 1
ATOM 898 C CA . LEU A 1 116 ? -8.595 2.879 -10.862 1.00 87.75 116 LEU A CA 1
ATOM 899 C C . LEU A 1 116 ? -9.260 1.688 -10.157 1.00 87.75 116 LEU A C 1
ATOM 901 O O . LEU A 1 116 ? -9.804 1.844 -9.067 1.00 87.75 116 LEU A O 1
ATOM 905 N N . ILE A 1 117 ? -9.180 0.494 -10.752 1.00 89.81 117 ILE A N 1
ATOM 906 C CA . ILE A 1 117 ? -9.710 -0.739 -10.154 1.00 89.81 117 ILE A CA 1
ATOM 907 C C . ILE A 1 117 ? -8.949 -1.075 -8.867 1.00 89.81 117 ILE A C 1
ATOM 909 O O . ILE A 1 117 ? -9.576 -1.364 -7.849 1.00 89.81 117 ILE A O 1
ATOM 913 N N . ALA A 1 118 ? -7.616 -0.992 -8.878 1.00 89.38 118 ALA A N 1
ATOM 914 C CA . ALA A 1 118 ? -6.792 -1.256 -7.702 1.00 89.38 118 ALA A CA 1
ATOM 915 C C . ALA A 1 118 ? -7.123 -0.301 -6.544 1.00 89.38 118 ALA A C 1
ATOM 917 O O . ALA A 1 118 ? -7.344 -0.745 -5.416 1.00 89.38 118 ALA A O 1
ATOM 918 N N . ILE A 1 119 ? -7.227 1.000 -6.831 1.00 90.69 119 ILE A N 1
ATOM 919 C CA . ILE A 1 119 ? -7.637 2.009 -5.847 1.00 90.69 119 ILE A CA 1
ATOM 920 C C . ILE A 1 119 ? -9.058 1.731 -5.351 1.00 90.69 119 ILE A C 1
ATOM 922 O O . ILE A 1 119 ? -9.293 1.748 -4.144 1.00 90.69 119 ILE A O 1
ATOM 926 N N . GLY A 1 120 ? -9.990 1.405 -6.249 1.00 93.19 120 GLY A N 1
ATOM 927 C CA . GLY A 1 120 ? -11.364 1.055 -5.894 1.00 93.19 120 GLY A CA 1
ATOM 928 C C . GLY A 1 120 ? -11.437 -0.123 -4.920 1.00 93.19 120 GLY A C 1
ATOM 929 O O . GLY A 1 120 ? -12.115 -0.033 -3.899 1.00 93.19 120 GLY A O 1
ATOM 930 N N . ILE A 1 121 ? -10.682 -1.196 -5.175 1.00 93.50 121 ILE A N 1
ATOM 931 C CA . ILE A 1 121 ? -10.612 -2.365 -4.285 1.00 93.50 121 ILE A CA 1
ATOM 932 C C . ILE A 1 121 ? -10.017 -1.982 -2.923 1.00 93.50 121 ILE A C 1
ATOM 934 O O . ILE A 1 121 ? -10.544 -2.401 -1.891 1.00 93.50 121 ILE A O 1
ATOM 938 N N . MET A 1 122 ? -8.959 -1.164 -2.896 1.00 92.94 122 MET A N 1
ATOM 939 C CA . MET A 1 122 ? -8.365 -0.685 -1.641 1.00 92.94 122 MET A CA 1
ATOM 940 C C . MET A 1 122 ? -9.352 0.153 -0.819 1.00 92.94 122 MET A C 1
ATOM 942 O O . MET A 1 122 ? -9.451 -0.049 0.391 1.00 92.94 122 MET A O 1
ATOM 946 N N . ILE A 1 123 ? -10.115 1.043 -1.461 1.00 93.25 123 ILE A N 1
ATOM 947 C CA . ILE A 1 123 ? -11.139 1.863 -0.798 1.00 93.25 123 ILE A CA 1
ATOM 948 C C . ILE A 1 123 ? -12.265 0.981 -0.255 1.00 93.25 123 ILE A C 1
ATOM 950 O O . ILE A 1 123 ? -12.631 1.115 0.909 1.00 93.25 123 ILE A O 1
ATOM 954 N N . VAL A 1 124 ? -12.790 0.048 -1.056 1.00 95.38 124 VAL A N 1
ATOM 955 C CA . VAL A 1 124 ? -13.855 -0.869 -0.615 1.00 95.38 124 VAL A CA 1
ATOM 956 C C . VAL A 1 124 ? -13.396 -1.702 0.582 1.00 95.38 124 VAL A C 1
ATOM 958 O O . VAL A 1 124 ? -14.137 -1.828 1.557 1.00 95.38 124 VAL A O 1
ATOM 961 N N . ALA A 1 125 ? -12.166 -2.223 0.550 1.00 92.06 125 ALA A N 1
ATOM 962 C CA . ALA A 1 125 ? -11.591 -2.951 1.674 1.00 92.06 125 ALA A CA 1
ATOM 963 C C . ALA A 1 125 ? -11.479 -2.067 2.926 1.00 92.06 125 ALA A C 1
ATOM 965 O O . ALA A 1 125 ? -11.886 -2.494 4.007 1.00 92.06 125 ALA A O 1
ATOM 966 N N . ALA A 1 126 ? -10.974 -0.836 2.789 1.00 90.62 126 ALA A N 1
ATOM 967 C CA . ALA A 1 126 ? -10.864 0.111 3.897 1.00 90.62 126 ALA A CA 1
ATOM 968 C C . ALA A 1 126 ? -12.238 0.408 4.521 1.00 90.62 126 ALA A C 1
ATOM 970 O O . ALA A 1 126 ? -12.427 0.176 5.713 1.00 90.62 126 ALA A O 1
ATOM 971 N N . VAL A 1 127 ? -13.222 0.798 3.706 1.00 92.75 127 VAL A N 1
ATOM 972 C CA . VAL A 1 127 ? -14.583 1.127 4.158 1.00 92.75 127 VAL A CA 1
ATOM 973 C C . VAL A 1 127 ? -15.256 -0.067 4.836 1.00 92.75 127 VAL A C 1
ATOM 975 O O . VAL A 1 127 ? -15.895 0.096 5.875 1.00 92.75 127 VAL A O 1
ATOM 978 N N . TYR A 1 128 ? -15.095 -1.278 4.294 1.00 93.69 128 TYR A N 1
ATOM 979 C CA . TYR A 1 128 ? -15.634 -2.498 4.900 1.00 93.69 128 TYR A CA 1
ATOM 980 C C . TYR A 1 128 ? -15.105 -2.711 6.325 1.00 93.69 128 TYR A C 1
ATOM 982 O O . TYR A 1 128 ? -15.876 -2.958 7.259 1.00 93.69 128 TYR A O 1
ATOM 990 N N . TYR A 1 129 ? -13.789 -2.587 6.512 1.00 89.56 129 TYR A N 1
ATOM 991 C CA . TYR A 1 129 ? -13.177 -2.743 7.827 1.00 89.56 129 TYR A CA 1
ATOM 992 C C . TYR A 1 129 ? -13.532 -1.594 8.774 1.00 89.56 129 TYR A C 1
ATOM 994 O O . TYR A 1 129 ? -13.839 -1.857 9.938 1.00 89.56 129 TYR A O 1
ATOM 1002 N N . GLU A 1 130 ? -13.542 -0.348 8.298 1.00 87.81 130 GLU A N 1
ATOM 1003 C CA . GLU A 1 130 ? -13.947 0.814 9.094 1.00 87.81 130 GLU A CA 1
ATOM 1004 C C . GLU A 1 130 ? -15.388 0.686 9.586 1.00 87.81 130 GLU A C 1
ATOM 1006 O O . GLU A 1 130 ? -15.653 0.876 10.775 1.00 87.81 130 GLU A O 1
ATOM 1011 N N . TYR A 1 131 ? -16.308 0.278 8.710 1.00 90.19 131 TYR A N 1
ATOM 1012 C CA . TYR A 1 131 ? -17.698 0.018 9.073 1.00 90.19 131 TYR A CA 1
ATOM 1013 C C . TYR A 1 131 ? -17.802 -1.047 10.171 1.00 90.19 131 TYR A C 1
ATOM 1015 O O . TYR A 1 131 ? -18.490 -0.852 11.177 1.00 90.19 131 TYR A O 1
ATOM 1023 N N . HIS A 1 132 ? -17.067 -2.151 10.027 1.00 87.75 132 HIS A N 1
ATOM 1024 C CA . HIS A 1 132 ? -17.058 -3.225 11.016 1.00 87.75 132 HIS A CA 1
ATOM 1025 C C . HIS A 1 132 ? -16.484 -2.767 12.371 1.00 87.75 132 HIS A C 1
ATOM 1027 O O . HIS A 1 132 ? -17.019 -3.106 13.430 1.00 87.75 132 HIS A O 1
ATOM 1033 N N . ILE A 1 133 ? -15.422 -1.956 12.363 1.00 86.75 133 ILE A N 1
ATOM 1034 C CA . ILE A 1 133 ? -14.819 -1.378 13.573 1.00 86.75 133 ILE A CA 1
ATOM 1035 C C . ILE A 1 133 ? -15.795 -0.419 14.267 1.00 86.75 133 ILE A C 1
ATOM 1037 O O . ILE A 1 133 ? -15.996 -0.521 15.481 1.00 86.75 133 ILE A O 1
ATOM 1041 N N . LEU A 1 134 ? -16.451 0.468 13.513 1.00 86.50 134 LEU A N 1
ATOM 1042 C CA . LEU A 1 134 ? -17.459 1.396 14.033 1.00 86.50 134 LEU A CA 1
ATOM 1043 C C . LEU A 1 134 ? -18.657 0.661 14.639 1.00 86.50 134 LEU A C 1
ATOM 1045 O O . LEU A 1 134 ? -19.150 1.054 15.698 1.00 86.50 134 LEU A O 1
ATOM 1049 N N . HIS A 1 135 ? -19.101 -0.427 14.011 1.00 85.88 135 HIS A N 1
ATOM 1050 C CA . HIS A 1 135 ? -20.167 -1.266 14.545 1.00 85.88 135 HIS A CA 1
ATOM 1051 C C . HIS A 1 135 ? -19.773 -1.904 15.889 1.00 85.88 135 HIS A C 1
ATOM 1053 O O . HIS A 1 135 ? -20.541 -1.842 16.852 1.00 85.88 135 HIS A O 1
ATOM 1059 N N . ILE A 1 136 ? -18.552 -2.445 15.999 1.00 85.38 136 ILE A N 1
ATOM 1060 C CA . ILE A 1 136 ? -18.022 -2.977 17.268 1.00 85.38 136 ILE A CA 1
ATOM 1061 C C . ILE A 1 136 ? -17.969 -1.881 18.341 1.00 85.38 136 ILE A C 1
ATOM 1063 O O . ILE A 1 136 ? -18.377 -2.111 19.479 1.00 85.38 136 ILE A O 1
ATOM 1067 N N . LEU A 1 137 ? -17.493 -0.684 17.989 1.00 84.25 137 LEU A N 1
ATOM 1068 C CA . LEU A 1 137 ? -17.408 0.450 18.913 1.00 84.25 137 LEU A CA 1
ATOM 1069 C C . LEU A 1 137 ? -18.788 0.888 19.419 1.00 84.25 137 LEU A C 1
ATOM 1071 O O . LEU A 1 137 ? -18.950 1.115 20.618 1.00 84.25 137 LEU A O 1
ATOM 1075 N N . ARG A 1 138 ? -19.791 0.975 18.534 1.00 84.56 138 ARG A N 1
ATOM 1076 C CA . ARG A 1 138 ? -21.177 1.293 18.918 1.00 84.56 138 ARG A CA 1
ATOM 1077 C C . ARG A 1 138 ? -21.762 0.230 19.843 1.00 84.56 138 ARG A C 1
ATOM 1079 O O . ARG A 1 138 ? -22.313 0.584 20.880 1.00 84.56 138 ARG A O 1
ATOM 1086 N N . SER A 1 139 ? -21.588 -1.049 19.511 1.00 84.56 139 SER A N 1
ATOM 1087 C CA . SER A 1 139 ? -22.073 -2.162 20.335 1.00 84.56 139 SER A CA 1
ATOM 1088 C C . SER A 1 139 ? -21.441 -2.170 21.734 1.00 84.56 139 SER A C 1
ATOM 1090 O O . SER A 1 139 ? -22.137 -2.378 22.725 1.00 84.56 139 SER A O 1
ATOM 1092 N N . ASN A 1 140 ? -20.142 -1.873 21.839 1.00 80.50 140 ASN A N 1
ATOM 1093 C CA . ASN A 1 140 ? -19.453 -1.779 23.126 1.00 80.50 140 ASN A CA 1
ATOM 1094 C C . ASN A 1 140 ? -19.905 -0.569 23.960 1.00 80.50 140 ASN A C 1
ATOM 1096 O O . ASN A 1 140 ? -20.003 -0.694 25.176 1.00 80.50 140 ASN A O 1
ATOM 1100 N N . ASN A 1 141 ? -20.196 0.580 23.336 1.00 76.31 141 ASN A N 1
ATOM 1101 C CA . ASN A 1 141 ? -20.724 1.749 24.052 1.00 76.31 141 ASN A CA 1
ATOM 1102 C C . ASN A 1 141 ? -22.161 1.527 24.561 1.00 76.31 141 ASN A C 1
ATOM 1104 O O . ASN A 1 141 ? -22.517 2.116 25.566 1.00 76.31 141 ASN A O 1
ATOM 1108 N N . GLN A 1 142 ? -22.980 0.703 23.893 1.00 70.00 142 GLN A N 1
ATOM 1109 C CA . GLN A 1 142 ? -24.345 0.383 24.349 1.00 70.00 142 GLN A CA 1
ATOM 1110 C C . GLN A 1 142 ? -24.392 -0.620 25.512 1.00 70.00 142 GLN A C 1
ATOM 1112 O O . GLN A 1 142 ? -25.413 -0.735 26.180 1.00 70.00 142 GLN A O 1
ATOM 1117 N N . LYS A 1 143 ? -23.312 -1.378 25.736 1.00 60.06 143 LYS A N 1
ATOM 1118 C CA . LYS A 1 143 ? -23.194 -2.349 26.838 1.00 60.06 143 LYS A CA 1
ATOM 1119 C C . LYS A 1 143 ? -22.625 -1.752 28.130 1.00 60.06 143 LYS A C 1
ATOM 1121 O O . LYS A 1 143 ? -22.461 -2.495 29.095 1.00 60.06 143 LYS A O 1
ATOM 1126 N N . LYS A 1 144 ? -22.257 -0.472 28.120 1.00 52.53 144 LYS A N 1
ATOM 1127 C CA . LYS A 1 144 ? -21.629 0.240 29.234 1.00 52.53 144 LYS A CA 1
ATOM 1128 C C . LYS A 1 144 ? -22.607 1.256 29.802 1.00 52.53 144 LYS A C 1
ATOM 1130 O O . LYS A 1 144 ? -22.571 1.437 31.034 1.00 52.53 144 LYS A O 1
#

Organism: NCBI:txid2605790

Foldseek 3Di:
DPPVLPDVVLVVLVVVLVVLLVVLLVLLVVCCVPVVDDPVVSVVLNVVLCVLLVVLVVCLVVVCVVVVHDVVLCDDPLNSLSNVLSSVLSSLVSVLSVVCSVCVVVVHHDDPCSVVVSVVVNVVSNVVSVVVSVVVSVVVVVVD

Secondary structure (DSSP, 8-state):
--GGG--HHHHHHHHHHHHHHHHHHHHHHHHHHHTT--HHHHHHHHHHHHHHHHHHHHHHH-GGGTTT--TTTS-THHHHHHHHHHHHHHHHHHHHHHHHHHHHHTT----TTHHHHHHHHHHHHHHHHHHHHHHHHHHHHHT-